Protein AF-A0A9K3KD15-F1 (afdb_monomer_lite)

Secondary structure (DSSP, 8-state):
--------------------HHHHHHHHHHHHHHHHHHHHTS-HHHHHHHHHHHHHHHHHHHHH-TT-TTTTS--HHHHHHHHHHHHHSPPPPTT--HHHHHTT----HHHHHHHHGGGTTS-HHHHHHS---------

Sequence (139 aa):
MDGVEKNDIVCSNNVPQIQNPAALNLETALQQFVIDLREDGEPENTKKAYLPKLKEWFQYCDHVYPTDPYKYNMNFDKIYLFMFFQTFRQQKKRGGNRQLQQQDIYFDAEAYDNLMRPFAGLSLGQRLLENAPHVEANL

Structure (mmCIF, N/CA/C/O backbone):
data_AF-A0A9K3KD15-F1
#
_entry.id   AF-A0A9K3KD15-F1
#
loop_
_atom_site.group_PDB
_atom_site.id
_atom_site.type_symbol
_atom_site.label_atom_id
_atom_site.label_alt_id
_atom_site.label_comp_id
_atom_site.label_asym_id
_atom_site.label_entity_id
_atom_site.label_seq_id
_atom_site.pdbx_PDB_ins_code
_atom_site.Cartn_x
_atom_site.Cartn_y
_atom_site.Cartn_z
_atom_site.occupancy
_atom_site.B_iso_or_equiv
_atom_site.auth_seq_id
_atom_site.auth_comp_id
_atom_site.auth_asym_id
_atom_site.auth_atom_id
_atom_site.pdbx_PDB_model_num
ATOM 1 N N . MET A 1 1 ? 7.144 -54.283 42.899 1.00 43.78 1 MET A N 1
ATOM 2 C CA . MET A 1 1 ? 6.868 -54.288 41.443 1.00 43.78 1 MET A CA 1
ATOM 3 C C . MET A 1 1 ? 5.461 -53.746 41.324 1.00 43.78 1 MET A C 1
ATOM 5 O O . MET A 1 1 ? 4.526 -54.512 41.160 1.00 43.78 1 MET A O 1
ATOM 9 N N . ASP A 1 2 ? 5.315 -52.442 41.537 1.00 37.22 2 ASP A N 1
ATOM 10 C CA . ASP A 1 2 ? 4.005 -51.806 41.656 1.00 37.22 2 ASP A CA 1
ATOM 11 C C . ASP A 1 2 ? 3.783 -50.978 40.394 1.00 37.22 2 ASP A C 1
ATOM 13 O O . ASP A 1 2 ? 4.393 -49.927 40.194 1.00 37.22 2 ASP A O 1
ATOM 17 N N . GLY A 1 3 ? 2.992 -51.543 39.483 1.00 43.75 3 GLY A N 1
ATOM 18 C CA . GLY A 1 3 ? 2.574 -50.894 38.250 1.00 43.75 3 GLY A CA 1
ATOM 19 C C . GLY A 1 3 ? 1.522 -49.840 38.562 1.00 43.75 3 GLY A C 1
ATOM 20 O O . GLY A 1 3 ? 0.371 -50.172 38.821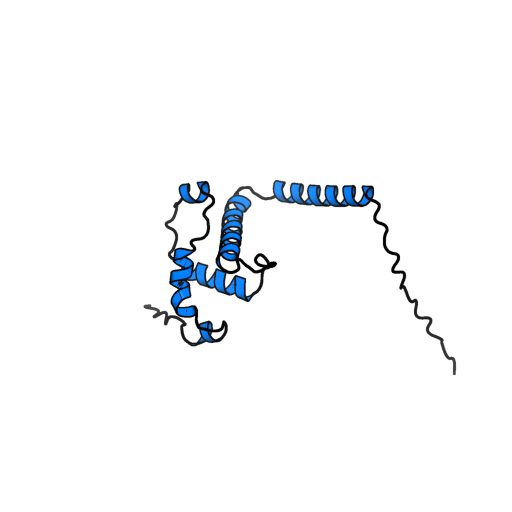 1.00 43.75 3 GLY A O 1
ATOM 21 N N . VAL A 1 4 ? 1.924 -48.571 38.548 1.00 49.31 4 VAL A N 1
ATOM 22 C CA . VAL A 1 4 ? 0.999 -47.437 38.593 1.00 49.31 4 VAL A CA 1
ATOM 23 C C . VAL A 1 4 ? 0.516 -47.178 37.169 1.00 49.31 4 VAL A C 1
ATOM 25 O O . VAL A 1 4 ? 1.244 -46.642 36.333 1.00 49.31 4 VAL A O 1
ATOM 28 N N . GLU A 1 5 ? -0.709 -47.613 36.899 1.00 48.31 5 GLU A N 1
ATOM 29 C CA . GLU A 1 5 ? -1.464 -47.332 35.683 1.00 48.31 5 GLU A CA 1
ATOM 30 C C . GLU A 1 5 ? -1.697 -45.814 35.578 1.00 48.31 5 GLU A C 1
ATOM 32 O O . GLU A 1 5 ? -2.353 -45.197 36.420 1.00 48.31 5 GLU A O 1
ATOM 37 N N . LYS A 1 6 ? -1.076 -45.182 34.577 1.00 50.78 6 LYS A N 1
ATOM 38 C CA . LYS A 1 6 ? -1.274 -43.764 34.268 1.00 50.78 6 LYS A CA 1
ATOM 39 C C . LYS A 1 6 ? -2.602 -43.627 33.533 1.00 50.78 6 LYS A C 1
ATOM 41 O O . LYS A 1 6 ? -2.692 -43.956 32.357 1.00 50.78 6 LYS A O 1
ATOM 46 N N . ASN A 1 7 ? -3.618 -43.136 34.231 1.00 48.62 7 ASN A N 1
ATOM 47 C CA . ASN A 1 7 ? -4.854 -42.696 33.600 1.00 48.62 7 ASN A CA 1
ATOM 48 C C . ASN A 1 7 ? -4.610 -41.335 32.940 1.00 48.62 7 ASN A C 1
ATOM 50 O O . ASN A 1 7 ? -4.634 -40.298 33.606 1.00 48.62 7 ASN A O 1
ATOM 54 N N . ASP A 1 8 ? -4.351 -41.352 31.635 1.00 43.34 8 ASP A N 1
ATOM 55 C CA . ASP A 1 8 ? -4.353 -40.155 30.803 1.00 43.34 8 ASP A CA 1
ATOM 56 C C . ASP A 1 8 ? -5.773 -39.575 30.775 1.00 43.34 8 ASP A C 1
ATOM 58 O O . ASP A 1 8 ? -6.717 -40.190 30.274 1.00 43.34 8 ASP A O 1
ATOM 62 N N . ILE A 1 9 ? -5.942 -38.372 31.325 1.00 48.44 9 ILE A N 1
ATOM 63 C CA . ILE A 1 9 ? -7.180 -37.609 31.171 1.00 48.44 9 ILE A CA 1
ATOM 64 C C . ILE A 1 9 ? -7.212 -37.101 29.727 1.00 48.44 9 ILE A C 1
ATOM 66 O O . ILE A 1 9 ? -6.658 -36.052 29.394 1.00 48.44 9 ILE A O 1
ATOM 70 N N . VAL A 1 10 ? -7.864 -37.863 28.854 1.00 50.97 10 VAL A N 1
ATOM 71 C CA . VAL A 1 10 ? -8.242 -37.415 27.514 1.00 50.97 10 VAL A CA 1
ATOM 72 C C . VAL A 1 10 ? -9.344 -36.366 27.664 1.00 50.97 10 VAL A C 1
ATOM 74 O O . VAL A 1 10 ? -10.530 -36.683 27.702 1.00 50.97 10 VAL A O 1
ATOM 77 N N . CYS A 1 11 ? -8.972 -35.090 27.726 1.00 40.91 11 CYS A N 1
ATOM 78 C CA . CYS A 1 11 ? -9.918 -33.996 27.504 1.00 40.91 11 CYS A CA 1
ATOM 79 C C . CYS A 1 11 ? -10.106 -33.789 25.995 1.00 40.91 11 CYS A C 1
ATOM 81 O O . CYS A 1 11 ? -9.648 -32.799 25.430 1.00 40.91 11 CYS A O 1
ATOM 83 N N . SER A 1 12 ? -10.777 -34.733 25.333 1.00 50.75 12 SER A N 1
ATOM 84 C CA . SER A 1 12 ? -11.310 -34.523 23.985 1.00 50.75 12 SER A CA 1
ATOM 85 C C . SER A 1 12 ? -12.829 -34.501 24.056 1.00 50.75 12 SER A C 1
ATOM 87 O O . SER A 1 12 ? -13.498 -35.501 23.831 1.00 50.75 12 SER A O 1
ATOM 89 N N . ASN A 1 13 ? -13.366 -33.330 24.393 1.00 53.31 13 ASN A N 1
ATOM 90 C CA . ASN A 1 13 ? -14.773 -33.013 24.190 1.00 53.31 13 ASN A CA 1
ATOM 91 C C . ASN A 1 13 ? -14.844 -31.880 23.166 1.00 53.31 13 ASN A C 1
ATOM 93 O O . ASN A 1 13 ? -15.056 -30.721 23.515 1.00 53.31 13 ASN A O 1
ATOM 97 N N . ASN A 1 14 ? -14.649 -32.220 21.889 1.00 60.34 14 ASN A N 1
ATOM 98 C CA . ASN A 1 14 ? -15.060 -31.364 20.777 1.00 60.34 14 ASN A CA 1
ATOM 99 C C . ASN A 1 14 ? -16.592 -31.419 20.685 1.00 60.34 14 ASN A C 1
ATOM 101 O O . ASN A 1 14 ? -17.170 -32.092 19.833 1.00 60.34 14 ASN A O 1
ATOM 105 N N . VAL A 1 15 ? -17.261 -30.743 21.618 1.00 54.53 15 VAL A N 1
ATOM 106 C CA . VAL A 1 15 ? -18.663 -30.376 21.438 1.00 54.53 15 VAL A CA 1
ATOM 107 C C . VAL A 1 15 ? -18.652 -29.211 20.450 1.00 54.53 15 VAL A C 1
ATOM 109 O O . VAL A 1 15 ? -18.001 -28.206 20.748 1.00 54.53 15 VAL A O 1
ATOM 112 N N . PRO A 1 16 ? -19.324 -29.292 19.287 1.00 50.75 16 PRO A N 1
ATOM 113 C CA . PRO A 1 16 ? -19.552 -28.099 18.492 1.00 50.75 16 PRO A CA 1
ATOM 114 C C . PRO A 1 16 ? -20.317 -27.119 19.383 1.00 50.75 16 PRO A C 1
ATOM 116 O O . PRO A 1 16 ? -21.460 -27.374 19.758 1.00 50.75 16 PRO A O 1
ATOM 119 N N . GLN A 1 17 ? -19.656 -26.033 19.788 1.00 56.72 17 GLN A N 1
ATOM 120 C CA . GLN A 1 17 ? -20.314 -24.903 20.427 1.00 56.72 17 GLN A CA 1
ATOM 121 C C . GLN A 1 17 ? -21.387 -24.429 19.448 1.00 56.72 17 GLN A C 1
ATOM 123 O O . GLN A 1 17 ? -21.083 -23.782 18.448 1.00 56.72 17 GLN A O 1
ATOM 128 N N . ILE A 1 18 ? -22.642 -24.801 19.703 1.00 58.53 18 ILE A N 1
ATOM 129 C CA . ILE A 1 18 ? -23.795 -24.185 19.056 1.00 58.53 18 ILE A CA 1
ATOM 130 C C . ILE A 1 18 ? -23.806 -22.758 19.598 1.00 58.53 18 ILE A C 1
ATOM 132 O O . ILE A 1 18 ? -24.356 -22.488 20.665 1.00 58.53 18 ILE A O 1
ATOM 136 N N . GLN A 1 19 ? -23.083 -21.866 18.922 1.00 57.31 19 GLN A N 1
ATOM 137 C CA . GLN A 1 19 ? -22.989 -20.468 19.306 1.00 57.31 19 GLN A CA 1
ATOM 138 C C . GLN A 1 19 ? -24.398 -19.883 19.245 1.00 57.31 19 GLN A C 1
ATOM 140 O O . GLN A 1 19 ? -25.019 -19.805 18.186 1.00 57.31 19 GLN A O 1
ATOM 145 N N . ASN A 1 20 ? -24.927 -19.510 20.409 1.00 63.03 20 ASN A N 1
ATOM 146 C CA . ASN A 1 20 ? -26.173 -18.770 20.491 1.00 63.03 20 ASN A CA 1
ATOM 147 C C . ASN A 1 20 ? -26.002 -17.474 19.671 1.00 63.03 20 ASN A C 1
ATOM 149 O O . ASN A 1 20 ? -25.067 -16.721 19.954 1.00 63.03 20 ASN A O 1
ATOM 153 N N . PRO A 1 21 ? -26.875 -17.170 18.692 1.00 60.09 21 PRO A N 1
ATOM 154 C CA . PRO A 1 21 ? -26.754 -15.954 17.886 1.00 60.09 21 PRO A CA 1
ATOM 155 C C . PRO A 1 21 ? -26.745 -14.675 18.741 1.00 60.09 21 PRO A C 1
ATOM 157 O O . PRO A 1 21 ? -26.107 -13.692 18.377 1.00 60.09 21 PRO A O 1
ATOM 160 N N . ALA A 1 22 ? -27.377 -14.690 19.920 1.00 63.22 22 ALA A N 1
ATOM 161 C C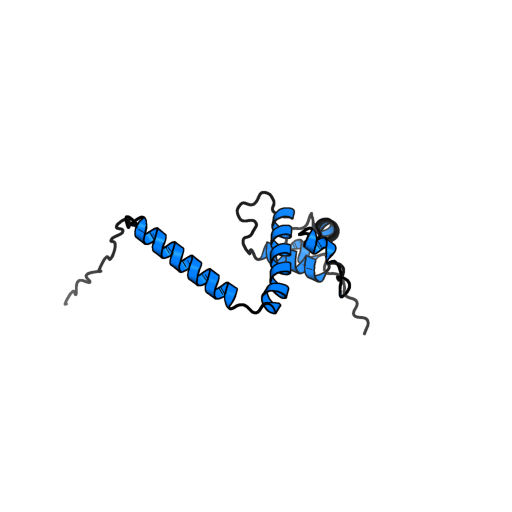A . ALA A 1 22 ? -27.322 -13.573 20.862 1.00 63.22 22 ALA A CA 1
ATOM 162 C C . ALA A 1 22 ? -25.939 -13.399 21.526 1.00 63.22 22 ALA A C 1
ATOM 164 O O . ALA A 1 22 ? -25.541 -12.274 21.815 1.00 63.22 22 ALA A O 1
ATOM 165 N N . ALA A 1 23 ? -25.199 -14.492 21.747 1.00 61.62 23 ALA A N 1
ATOM 166 C CA . ALA A 1 23 ? -23.841 -14.451 22.294 1.00 61.62 23 ALA A CA 1
ATOM 167 C C . ALA A 1 23 ? -22.826 -13.961 21.248 1.00 61.62 23 ALA A C 1
ATOM 169 O O . ALA A 1 23 ? -21.967 -13.152 21.583 1.00 61.62 23 ALA A O 1
ATOM 170 N N . LEU A 1 24 ? -22.996 -14.363 19.980 1.00 62.81 24 LEU A N 1
ATOM 171 C CA . LEU A 1 24 ? -22.261 -13.811 18.832 1.00 62.81 24 LEU A CA 1
ATOM 172 C C . LEU A 1 24 ? -22.461 -12.294 18.717 1.00 62.81 24 LEU A C 1
ATOM 174 O O . LEU A 1 24 ? -21.491 -11.552 18.611 1.00 62.81 24 LEU A O 1
ATOM 178 N N . ASN A 1 25 ? -23.707 -11.821 18.821 1.00 75.38 25 ASN A N 1
ATOM 179 C CA . ASN A 1 25 ? -24.010 -10.389 18.757 1.00 75.38 25 ASN A CA 1
ATOM 180 C C . ASN A 1 25 ? -23.370 -9.590 19.904 1.00 75.38 25 ASN A C 1
ATOM 182 O O . ASN A 1 25 ? -22.916 -8.469 19.685 1.00 75.38 25 ASN A O 1
ATOM 186 N N . LEU A 1 26 ? -23.313 -10.154 21.116 1.00 84.88 26 LEU A N 1
ATOM 187 C CA . LEU A 1 26 ? -22.637 -9.520 22.249 1.00 84.88 26 LEU A CA 1
ATOM 188 C C . LEU A 1 26 ? -21.116 -9.490 22.055 1.00 84.88 26 LEU A C 1
ATOM 190 O O . LEU A 1 26 ? -20.490 -8.465 22.313 1.00 84.88 26 LEU A O 1
ATOM 194 N N . GLU A 1 27 ? -20.524 -10.590 21.594 1.00 81.56 27 GLU A N 1
ATOM 195 C CA . GLU A 1 27 ? -19.087 -10.669 21.337 1.00 81.56 27 GLU A CA 1
ATOM 196 C C . GLU A 1 27 ? -18.664 -9.674 20.252 1.00 81.56 27 GLU A C 1
ATOM 198 O O . GLU A 1 27 ? -17.725 -8.906 20.458 1.00 81.56 27 GLU A O 1
ATOM 203 N N . THR A 1 28 ? -19.405 -9.605 19.143 1.00 84.50 28 THR A N 1
ATOM 204 C CA . THR A 1 28 ? -19.172 -8.609 18.089 1.00 84.50 28 THR A CA 1
ATOM 205 C C . THR A 1 28 ? -19.333 -7.182 18.616 1.00 84.50 28 THR A C 1
ATOM 207 O O . THR A 1 28 ? -18.499 -6.330 18.319 1.00 84.50 28 THR A O 1
ATOM 210 N N . ALA A 1 29 ? -20.351 -6.909 19.438 1.00 85.38 29 ALA A N 1
ATOM 211 C CA . ALA A 1 29 ? -20.552 -5.582 20.023 1.00 85.38 29 ALA A CA 1
ATOM 212 C C . ALA A 1 29 ? -19.409 -5.174 20.967 1.00 85.38 29 ALA A C 1
ATOM 214 O O . ALA A 1 29 ? -18.973 -4.025 20.948 1.00 85.38 29 ALA A O 1
ATOM 215 N N . LEU A 1 30 ? -18.890 -6.107 21.769 1.00 88.19 30 LEU A N 1
ATOM 216 C CA . LEU A 1 30 ? -17.746 -5.857 22.646 1.00 88.19 30 LEU A CA 1
ATOM 217 C C . LEU A 1 30 ? -16.455 -5.650 21.852 1.00 88.19 30 LEU A C 1
ATOM 219 O O . LEU A 1 30 ? -15.687 -4.746 22.173 1.00 88.19 30 LEU A O 1
ATOM 223 N N . GLN A 1 31 ? -16.226 -6.448 20.805 1.00 86.81 31 GLN A N 1
ATOM 224 C CA . GLN A 1 31 ? -15.094 -6.254 19.896 1.00 86.81 31 GLN A CA 1
ATOM 225 C C . GLN A 1 31 ? -15.153 -4.870 19.245 1.00 86.81 31 GLN A C 1
ATOM 227 O O . GLN A 1 31 ? -14.152 -4.156 19.255 1.00 86.81 31 GLN A O 1
ATOM 232 N N . GLN A 1 32 ? -16.330 -4.463 18.760 1.00 84.81 32 GLN A N 1
ATOM 233 C CA . GLN A 1 32 ? -16.530 -3.140 18.176 1.00 84.81 32 GLN A CA 1
ATOM 234 C C . GLN A 1 32 ? -16.282 -2.026 19.200 1.00 84.81 32 GLN A C 1
ATOM 236 O O . GLN A 1 32 ? -15.518 -1.113 18.923 1.00 84.81 32 GLN A O 1
ATOM 241 N N . PHE A 1 33 ? -16.818 -2.144 20.417 1.00 87.81 33 PHE A N 1
ATOM 242 C CA . PHE A 1 33 ? -16.588 -1.160 21.478 1.00 87.81 33 PHE A CA 1
ATOM 243 C C . PHE A 1 33 ? -15.102 -1.007 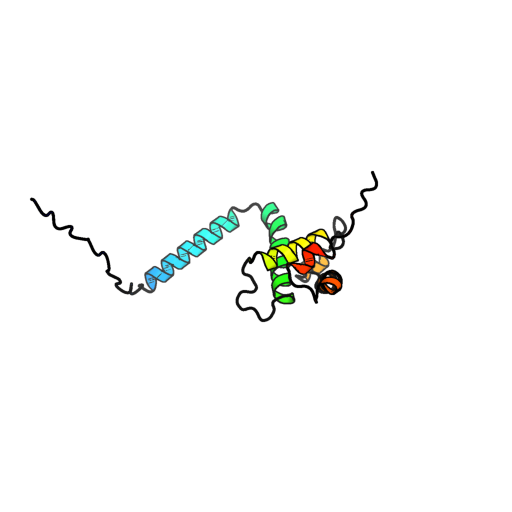21.841 1.00 87.81 33 PHE A C 1
ATOM 245 O O . PHE A 1 33 ? -14.623 0.102 22.074 1.00 87.81 33 PHE A O 1
ATOM 252 N N . VAL A 1 34 ? -14.349 -2.111 21.885 1.00 85.50 34 VAL A N 1
ATOM 253 C CA . VAL A 1 34 ? -12.899 -2.077 22.134 1.00 85.50 34 VAL A CA 1
ATOM 254 C C . VAL A 1 34 ? -12.148 -1.405 20.981 1.00 85.50 34 VAL A C 1
ATOM 256 O O . VAL A 1 34 ? -11.188 -0.674 21.235 1.00 85.50 34 VAL A O 1
ATOM 259 N N . ILE A 1 35 ? -12.572 -1.633 19.734 1.00 84.88 35 ILE A N 1
ATOM 260 C CA . ILE A 1 35 ? -12.025 -0.943 18.558 1.00 84.88 35 ILE A CA 1
ATOM 261 C C . ILE A 1 35 ? -12.287 0.560 18.675 1.00 84.88 35 ILE A C 1
ATOM 263 O O . ILE A 1 35 ? -11.334 1.335 18.621 1.00 84.88 35 ILE A O 1
ATOM 267 N N . ASP A 1 36 ? -13.532 0.953 18.938 1.00 83.00 36 ASP A N 1
ATOM 268 C CA . ASP A 1 36 ? -13.944 2.355 19.047 1.00 83.00 36 ASP A CA 1
ATOM 269 C C . ASP A 1 36 ? -13.168 3.072 20.168 1.00 83.00 36 ASP A C 1
ATOM 271 O O . ASP A 1 36 ? -12.579 4.128 19.949 1.00 83.00 36 ASP A O 1
ATOM 275 N N . LEU A 1 37 ? -13.045 2.450 21.349 1.00 84.88 37 LEU A N 1
ATOM 276 C CA . LEU A 1 37 ? -12.273 2.993 22.473 1.00 84.88 37 LEU A CA 1
ATOM 277 C C . LEU A 1 37 ? -10.789 3.193 22.122 1.00 84.88 37 LEU A C 1
ATOM 279 O O . LEU A 1 37 ? -10.156 4.159 22.560 1.00 84.88 37 LEU A O 1
ATOM 283 N N . ARG A 1 38 ? -10.211 2.268 21.347 1.00 79.94 38 ARG A N 1
ATOM 284 C CA . ARG A 1 38 ? -8.819 2.356 20.893 1.00 79.94 38 ARG A CA 1
ATOM 285 C C . ARG A 1 38 ? -8.639 3.471 19.871 1.00 79.94 38 ARG A C 1
ATOM 287 O O . ARG A 1 38 ? -7.629 4.171 19.928 1.00 79.94 38 ARG A O 1
ATOM 294 N N . GLU A 1 39 ? -9.589 3.631 18.957 1.00 76.50 39 GLU A N 1
ATOM 295 C CA . GLU A 1 39 ? -9.575 4.716 17.982 1.00 76.50 39 GLU A CA 1
ATOM 296 C C . GLU A 1 39 ? -9.753 6.074 18.670 1.00 76.50 39 GLU A C 1
ATOM 298 O O . GLU A 1 39 ? -8.993 6.997 18.379 1.00 76.50 39 GLU A O 1
ATOM 303 N N . ASP A 1 40 ? -10.672 6.209 19.622 1.00 75.94 40 ASP A N 1
ATOM 304 C CA . ASP A 1 40 ? -10.910 7.457 20.361 1.00 75.94 40 ASP A CA 1
ATOM 305 C C . ASP A 1 40 ? -9.726 7.860 21.253 1.00 75.94 40 ASP A C 1
ATOM 307 O O . ASP A 1 40 ? -9.460 9.048 21.452 1.00 75.94 40 ASP A O 1
ATOM 311 N N . GLY A 1 41 ? -8.979 6.877 21.760 1.00 74.44 41 GLY A N 1
ATOM 312 C CA . GLY A 1 41 ? -7.778 7.102 22.562 1.00 74.44 41 GLY A CA 1
ATOM 313 C C . GLY A 1 41 ? -6.525 7.467 21.757 1.00 74.44 41 GLY A C 1
ATOM 314 O O . GLY A 1 41 ? -5.525 7.887 22.348 1.00 74.44 41 GLY A O 1
ATOM 315 N N . GLU A 1 42 ? -6.528 7.306 20.430 1.00 77.62 42 GLU A N 1
ATOM 316 C CA . GLU A 1 42 ? -5.342 7.562 19.617 1.00 77.62 42 GLU A CA 1
ATOM 317 C C . GLU A 1 42 ? -5.172 9.071 19.349 1.00 77.62 42 GLU A C 1
ATOM 319 O O . GLU A 1 42 ? -6.077 9.709 18.802 1.00 77.62 42 GLU A O 1
ATOM 324 N N . PRO A 1 43 ? -4.009 9.672 19.680 1.00 84.25 43 PRO A N 1
ATOM 325 C CA . PRO A 1 43 ? -3.793 11.095 19.460 1.00 84.25 43 PRO A CA 1
ATOM 326 C C . PRO A 1 43 ? -4.011 11.473 17.993 1.00 84.25 43 PRO A C 1
ATOM 328 O O . PRO A 1 43 ? -3.458 10.852 17.087 1.00 84.25 43 PRO A O 1
ATOM 331 N N . GLU A 1 44 ? -4.743 12.556 17.747 1.00 81.88 44 GLU A N 1
ATOM 332 C CA . GLU A 1 44 ? -5.078 13.034 16.397 1.00 81.88 44 GLU A CA 1
ATOM 333 C C . GLU A 1 44 ? -3.838 13.219 15.494 1.00 81.88 44 GLU A C 1
ATOM 335 O O . GLU A 1 44 ? -3.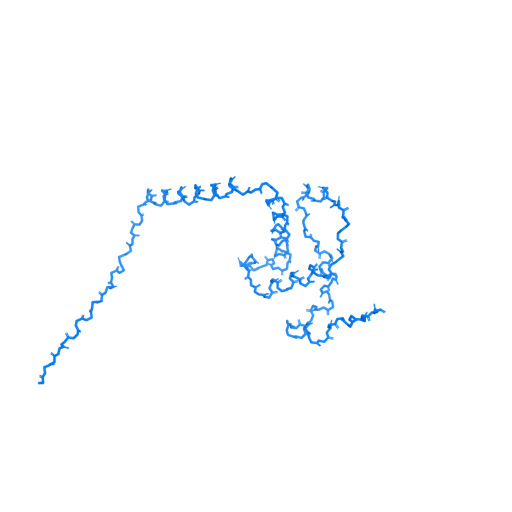863 12.963 14.289 1.00 81.88 44 GLU A O 1
ATOM 340 N N . ASN A 1 45 ? -2.707 13.620 16.082 1.00 81.50 45 ASN A N 1
ATOM 341 C CA . ASN A 1 45 ? -1.433 13.753 15.371 1.00 81.50 45 ASN A CA 1
ATOM 342 C C . ASN A 1 45 ? -0.859 12.397 14.928 1.00 81.50 45 ASN A C 1
ATOM 344 O O . ASN A 1 45 ? -0.258 12.309 13.857 1.00 81.50 45 ASN A O 1
ATOM 348 N N . THR A 1 46 ? -1.061 11.351 15.730 1.00 82.44 46 THR A N 1
ATOM 349 C CA . THR A 1 46 ? -0.683 9.968 15.421 1.00 82.44 46 THR A CA 1
ATOM 350 C C . THR A 1 46 ? -1.508 9.482 14.233 1.00 82.44 46 THR A C 1
ATOM 352 O O . THR A 1 46 ? -0.929 9.128 13.204 1.00 82.44 46 THR A O 1
ATOM 355 N N . LYS A 1 47 ? -2.840 9.618 14.284 1.00 83.00 47 LYS A N 1
ATOM 356 C CA . LYS A 1 47 ? -3.725 9.281 13.154 1.00 83.00 47 LYS A CA 1
ATOM 357 C C . LYS A 1 47 ? -3.294 9.985 11.866 1.00 83.00 47 LYS A C 1
ATOM 359 O O . LYS A 1 47 ? -3.077 9.339 10.842 1.00 83.00 47 LYS A O 1
ATOM 364 N N . LYS A 1 48 ? -3.061 11.300 11.924 1.00 82.94 48 LYS A N 1
ATOM 365 C CA . LYS A 1 48 ? -2.588 12.095 10.774 1.00 82.94 48 LYS A CA 1
ATOM 366 C C . LYS A 1 48 ? -1.240 11.639 10.215 1.00 82.94 48 LYS A C 1
ATOM 368 O O . LYS A 1 48 ? -1.007 11.793 9.019 1.00 82.94 48 LYS A O 1
ATOM 373 N N . ALA A 1 49 ? -0.355 11.093 11.046 1.00 82.31 49 ALA A N 1
ATOM 374 C CA . ALA A 1 49 ? 0.955 10.614 10.618 1.00 82.31 49 ALA A CA 1
ATOM 375 C C . ALA A 1 49 ? 0.923 9.189 10.036 1.00 82.31 49 ALA A C 1
ATOM 377 O O . ALA A 1 49 ? 1.665 8.907 9.089 1.00 82.31 49 ALA A O 1
ATOM 378 N N . TYR A 1 50 ? 0.096 8.295 10.590 1.00 86.44 50 TYR A N 1
ATOM 379 C CA . TYR A 1 50 ? 0.069 6.877 10.213 1.00 86.44 50 TYR A CA 1
ATOM 380 C C . TYR A 1 50 ? -0.972 6.544 9.141 1.00 86.44 50 TYR A C 1
ATOM 382 O O . TYR A 1 50 ? -0.652 5.776 8.233 1.00 86.44 50 TYR A O 1
ATOM 390 N N . LEU A 1 51 ? -2.165 7.153 9.167 1.00 87.19 51 LEU A N 1
ATOM 391 C CA . LEU A 1 51 ? -3.226 6.861 8.191 1.00 87.19 51 LEU A CA 1
ATOM 392 C C . LEU A 1 51 ? -2.774 7.047 6.731 1.00 87.19 51 LEU A C 1
ATOM 394 O O . LEU A 1 51 ? -3.023 6.149 5.927 1.00 87.19 51 LEU A O 1
ATOM 398 N N . PRO A 1 52 ? -2.055 8.126 6.354 1.00 88.56 52 PRO A N 1
ATOM 399 C CA . PRO A 1 52 ? -1.554 8.272 4.988 1.00 88.56 52 PRO A CA 1
ATOM 400 C C . PRO A 1 52 ? -0.611 7.146 4.563 1.00 88.56 52 PRO A C 1
ATOM 402 O O . PRO A 1 52 ? -0.650 6.716 3.415 1.00 88.56 52 PRO A O 1
ATOM 405 N N . LYS A 1 53 ? 0.225 6.653 5.486 1.00 88.62 53 LYS A N 1
ATOM 406 C CA . LYS A 1 53 ? 1.174 5.564 5.212 1.00 88.62 53 LYS A CA 1
ATOM 407 C C . LYS A 1 53 ? 0.449 4.237 5.014 1.00 88.62 53 LYS A C 1
ATOM 409 O O . LYS A 1 53 ? 0.833 3.458 4.149 1.00 88.62 53 LYS A O 1
ATOM 414 N N . LEU A 1 54 ? -0.600 3.998 5.801 1.00 91.88 54 LEU A N 1
ATOM 415 C CA . LEU A 1 54 ? -1.439 2.810 5.678 1.00 91.88 54 LEU A CA 1
ATOM 416 C C . LEU A 1 54 ? -2.189 2.799 4.338 1.00 91.88 54 LEU A C 1
ATOM 418 O O . LEU A 1 54 ? -2.165 1.798 3.629 1.00 91.88 54 LEU A O 1
ATOM 422 N N . LYS A 1 55 ? -2.791 3.931 3.955 1.00 93.31 55 LYS A N 1
ATOM 423 C CA . LYS A 1 55 ? -3.452 4.080 2.650 1.00 93.31 55 LYS A CA 1
ATOM 424 C C . LYS A 1 55 ? -2.483 3.880 1.488 1.00 93.31 55 LYS A C 1
ATOM 426 O O . LYS A 1 55 ? -2.810 3.193 0.527 1.00 93.31 55 LYS A O 1
ATOM 431 N N . GLU A 1 56 ? -1.279 4.437 1.599 1.00 93.69 56 GLU A N 1
ATOM 432 C CA . GLU A 1 56 ? -0.225 4.239 0.606 1.00 93.69 56 GLU A CA 1
ATOM 433 C C . GLU A 1 56 ? 0.151 2.757 0.451 1.00 93.69 56 GLU A C 1
ATOM 435 O O . GLU A 1 56 ? 0.289 2.276 -0.671 1.00 93.69 56 GLU A O 1
ATOM 440 N N . TRP A 1 57 ? 0.262 2.020 1.560 1.00 94.75 57 TRP A N 1
ATOM 441 C CA . TRP A 1 57 ? 0.497 0.574 1.538 1.00 94.75 57 TRP A CA 1
ATOM 442 C C . TRP A 1 57 ? -0.637 -0.196 0.852 1.00 94.75 57 TRP A C 1
ATOM 444 O O . TRP A 1 57 ? -0.369 -1.064 0.025 1.00 94.75 57 TRP A O 1
ATOM 454 N N . PHE A 1 58 ? -1.900 0.122 1.146 1.00 94.81 58 PHE A N 1
ATOM 455 C CA . PHE A 1 58 ? -3.024 -0.560 0.500 1.00 94.81 58 PHE A CA 1
ATOM 456 C C . PHE A 1 58 ? -3.063 -0.314 -1.009 1.00 94.81 58 PHE A C 1
ATOM 458 O O . PHE A 1 58 ? -3.202 -1.272 -1.766 1.00 94.81 58 PHE A O 1
ATOM 465 N N . GLN A 1 59 ? -2.832 0.923 -1.451 1.00 95.19 59 GLN A N 1
ATOM 466 C CA . GLN A 1 59 ? -2.760 1.239 -2.881 1.00 95.19 59 GLN A CA 1
ATOM 467 C C . GLN A 1 59 ? -1.562 0.573 -3.569 1.00 95.19 59 GLN A C 1
ATOM 469 O O . GLN A 1 59 ? -1.683 0.115 -4.703 1.00 95.19 59 GLN A O 1
ATOM 474 N N . TYR A 1 60 ? -0.426 0.452 -2.877 1.00 94.44 60 TYR A N 1
ATOM 475 C CA . TYR A 1 60 ? 0.699 -0.361 -3.341 1.00 94.44 60 TYR A CA 1
ATOM 476 C C . TYR A 1 60 ? 0.292 -1.831 -3.534 1.00 94.44 60 TYR A C 1
ATOM 478 O O . TYR A 1 60 ? 0.564 -2.414 -4.583 1.00 94.44 60 TYR A O 1
ATOM 486 N N . CYS A 1 61 ? -0.388 -2.431 -2.553 1.00 93.94 61 CYS A N 1
ATOM 487 C CA . CYS A 1 61 ? -0.868 -3.809 -2.646 1.00 93.94 61 CYS A CA 1
ATOM 488 C C . CYS A 1 61 ? -1.863 -4.001 -3.797 1.00 93.94 61 CYS A C 1
ATOM 490 O O . CYS A 1 61 ? -1.793 -5.017 -4.486 1.00 93.94 61 CYS A O 1
ATOM 492 N N . ASP A 1 62 ? -2.758 -3.036 -4.010 1.00 93.75 62 ASP A N 1
ATOM 493 C CA . ASP A 1 62 ? -3.730 -3.057 -5.104 1.00 93.75 62 ASP A CA 1
ATOM 494 C C . ASP A 1 62 ? -3.057 -2.988 -6.478 1.00 93.75 62 ASP A C 1
ATOM 496 O O . ASP A 1 62 ? -3.495 -3.671 -7.403 1.00 93.75 62 ASP A O 1
ATOM 500 N N . HIS A 1 63 ? -1.976 -2.213 -6.596 1.00 92.56 63 HIS A N 1
ATOM 501 C CA . HIS A 1 63 ? -1.200 -2.083 -7.830 1.00 92.56 63 HIS A CA 1
ATOM 502 C C . HIS A 1 63 ? -0.347 -3.321 -8.125 1.00 92.56 63 HIS A C 1
ATOM 504 O O . HIS A 1 63 ? -0.373 -3.852 -9.232 1.00 92.56 63 HIS A O 1
ATOM 510 N N . VAL A 1 64 ? 0.415 -3.800 -7.137 1.00 90.44 64 VAL A N 1
ATOM 511 C CA . VAL A 1 64 ? 1.429 -4.851 -7.348 1.00 90.44 64 VAL A CA 1
ATOM 512 C C . VAL A 1 64 ? 0.846 -6.261 -7.264 1.00 90.44 64 VAL A C 1
ATOM 514 O O . VAL A 1 64 ? 1.340 -7.170 -7.930 1.00 90.44 64 VAL A O 1
ATOM 517 N N . TYR A 1 65 ? -0.210 -6.457 -6.471 1.00 89.94 65 TYR A N 1
ATOM 518 C CA . TYR A 1 65 ? -0.822 -7.766 -6.230 1.00 89.94 65 TYR A CA 1
ATOM 519 C C . TYR A 1 65 ? -2.343 -7.750 -6.487 1.00 89.94 65 TYR A C 1
ATOM 521 O O . TYR A 1 65 ? -3.115 -8.144 -5.610 1.00 89.94 65 TYR A O 1
ATOM 529 N N . PRO A 1 66 ? -2.816 -7.338 -7.681 1.00 88.88 66 PRO A N 1
ATOM 530 C CA . PRO A 1 66 ? -4.246 -7.143 -7.947 1.00 88.88 66 PRO A CA 1
ATOM 531 C C . PRO A 1 66 ? -5.070 -8.436 -7.853 1.00 88.88 66 PRO A C 1
ATOM 533 O O . PRO A 1 66 ? -6.250 -8.395 -7.510 1.00 88.88 66 PRO A O 1
ATOM 536 N N . THR A 1 67 ? -4.455 -9.584 -8.146 1.00 88.38 67 THR A N 1
ATOM 537 C CA . THR A 1 67 ? -5.109 -10.900 -8.174 1.00 88.38 67 THR A CA 1
ATOM 538 C C . THR A 1 67 ? -4.906 -11.720 -6.899 1.00 88.38 67 THR A C 1
ATOM 540 O O . THR A 1 67 ? -5.459 -12.811 -6.794 1.00 88.38 67 THR A O 1
ATOM 543 N N . ASP A 1 68 ? -4.093 -11.249 -5.948 1.00 86.38 68 ASP A N 1
ATOM 544 C CA . ASP A 1 68 ? -3.800 -11.984 -4.713 1.00 86.38 68 ASP A CA 1
ATOM 545 C C . ASP A 1 68 ? -4.942 -11.791 -3.693 1.00 86.38 68 ASP A C 1
ATOM 547 O O . ASP A 1 68 ? -5.172 -10.663 -3.243 1.00 86.38 68 ASP A O 1
ATOM 551 N N . PRO A 1 69 ? -5.647 -12.861 -3.270 1.00 88.31 69 PRO A N 1
ATOM 552 C CA . PRO A 1 69 ? -6.700 -12.761 -2.255 1.00 88.31 69 PRO A CA 1
ATOM 553 C C . PRO A 1 69 ? -6.165 -12.304 -0.890 1.00 88.31 69 PRO A C 1
ATOM 555 O O . PRO A 1 69 ? -6.916 -11.770 -0.076 1.00 88.31 69 PRO A O 1
ATOM 558 N N . TYR A 1 70 ? -4.862 -12.460 -0.652 1.00 89.69 70 TYR A N 1
ATOM 559 C CA . TYR A 1 70 ? -4.159 -12.046 0.557 1.00 89.69 70 TYR A CA 1
ATOM 560 C C . TYR A 1 70 ? -3.234 -10.849 0.297 1.00 89.69 70 TYR A C 1
ATOM 562 O O . TYR A 1 70 ? -2.224 -10.671 0.989 1.00 89.69 70 TYR A O 1
ATOM 570 N N . LYS A 1 71 ? -3.560 -9.998 -0.687 1.00 87.12 71 LYS A N 1
ATOM 571 C CA . LYS A 1 71 ? -2.727 -8.850 -1.084 1.00 87.12 71 LYS A CA 1
ATOM 572 C C . LYS A 1 71 ? -2.312 -7.950 0.081 1.00 87.12 71 LYS A C 1
ATOM 574 O O . LYS A 1 71 ? -1.153 -7.544 0.115 1.00 87.12 71 LYS A O 1
ATOM 579 N N . TYR A 1 72 ? -3.195 -7.738 1.059 1.00 91.81 72 TYR A N 1
ATOM 580 C CA . TYR A 1 72 ? -2.951 -6.884 2.228 1.00 91.81 72 TYR A CA 1
ATOM 581 C C . TYR A 1 72 ? -2.183 -7.560 3.371 1.00 91.81 72 TYR A C 1
ATOM 583 O O . TYR A 1 72 ? -1.787 -6.874 4.315 1.00 91.81 72 TYR A O 1
ATOM 591 N N . ASN A 1 73 ? -1.937 -8.874 3.299 1.00 91.62 73 ASN A N 1
ATOM 592 C CA . ASN A 1 73 ? -1.113 -9.548 4.297 1.00 91.62 73 ASN A CA 1
ATOM 593 C C . ASN A 1 73 ? 0.331 -9.047 4.231 1.00 91.62 73 ASN A C 1
ATOM 595 O O . ASN A 1 73 ? 0.947 -8.952 3.166 1.00 91.62 73 ASN A O 1
ATOM 599 N N . MET A 1 74 ? 0.879 -8.777 5.411 1.00 88.50 74 MET A N 1
ATOM 600 C CA . MET A 1 74 ? 2.246 -8.320 5.618 1.00 88.50 74 MET A CA 1
ATOM 601 C C . MET A 1 74 ? 3.233 -9.486 5.460 1.00 88.50 74 MET A C 1
ATOM 603 O O . MET A 1 74 ? 3.661 -10.092 6.436 1.00 88.50 74 MET A O 1
ATOM 607 N N . ASN A 1 75 ? 3.577 -9.817 4.215 1.00 88.62 75 ASN A N 1
ATOM 608 C CA . ASN A 1 75 ? 4.668 -10.744 3.899 1.00 88.62 75 ASN A CA 1
ATOM 609 C C . ASN A 1 75 ? 6.004 -9.978 3.812 1.00 88.62 75 ASN A C 1
ATOM 611 O O . ASN A 1 75 ? 6.038 -8.857 3.298 1.00 88.62 75 ASN A O 1
ATOM 615 N N . PHE A 1 76 ? 7.096 -10.595 4.269 1.00 88.75 76 PHE A N 1
ATOM 616 C CA . PHE A 1 76 ? 8.456 -10.053 4.222 1.00 88.75 76 PHE A CA 1
ATOM 617 C C . PHE A 1 76 ? 8.832 -9.518 2.838 1.00 88.75 76 PHE A C 1
ATOM 619 O O . PHE A 1 76 ? 9.320 -8.395 2.746 1.00 88.75 76 PHE A O 1
ATOM 626 N N . ASP A 1 77 ? 8.525 -10.252 1.767 1.00 85.88 77 ASP A N 1
ATOM 627 C CA . ASP A 1 77 ? 8.862 -9.836 0.398 1.00 85.88 77 ASP A CA 1
ATOM 628 C C . ASP A 1 77 ? 8.141 -8.544 -0.004 1.00 85.88 77 ASP A C 1
ATOM 630 O O . ASP A 1 77 ? 8.742 -7.622 -0.560 1.00 85.88 77 ASP A O 1
ATOM 634 N N . LYS A 1 78 ? 6.848 -8.446 0.333 1.00 88.75 78 LYS A N 1
ATOM 635 C CA . LYS A 1 78 ? 6.016 -7.272 0.040 1.00 88.75 78 LYS A CA 1
ATOM 636 C C . LYS A 1 78 ? 6.524 -6.052 0.804 1.00 88.75 78 LYS A C 1
ATOM 638 O O . LYS A 1 78 ? 6.665 -4.975 0.229 1.00 88.75 78 LYS A O 1
ATOM 643 N N . ILE A 1 79 ? 6.834 -6.234 2.089 1.00 91.38 79 ILE A N 1
ATOM 644 C CA . ILE A 1 79 ? 7.372 -5.171 2.945 1.00 91.38 79 ILE A CA 1
ATOM 645 C C . ILE A 1 79 ? 8.732 -4.720 2.425 1.00 91.38 79 ILE A C 1
ATOM 647 O O . ILE A 1 79 ? 8.973 -3.521 2.332 1.00 91.38 79 ILE A O 1
ATOM 651 N N . TYR A 1 80 ? 9.609 -5.658 2.067 1.00 90.38 80 TYR A N 1
ATOM 652 C CA . TYR A 1 80 ? 10.942 -5.341 1.575 1.00 90.38 80 TYR A CA 1
ATOM 653 C C . TYR A 1 80 ? 10.881 -4.509 0.291 1.00 90.38 80 TYR A C 1
ATOM 655 O O . TYR A 1 80 ? 11.506 -3.453 0.215 1.00 90.38 80 TYR A O 1
ATOM 663 N N . LEU A 1 81 ? 10.081 -4.931 -0.692 1.00 89.69 81 LEU A N 1
ATOM 664 C CA . LEU A 1 81 ? 9.921 -4.199 -1.952 1.00 89.69 81 LEU A CA 1
ATOM 665 C C . LEU A 1 81 ? 9.276 -2.825 -1.749 1.00 89.69 81 LEU A C 1
ATOM 667 O O . LEU A 1 81 ? 9.683 -1.854 -2.389 1.00 89.69 81 LEU A O 1
ATOM 671 N N . PHE A 1 82 ? 8.308 -2.722 -0.841 1.00 91.75 82 PHE A N 1
ATOM 672 C CA . PHE A 1 82 ? 7.721 -1.437 -0.484 1.00 91.75 82 PHE A CA 1
ATOM 673 C C . PHE A 1 82 ? 8.741 -0.520 0.193 1.00 91.75 82 PHE A C 1
ATOM 675 O O . PHE A 1 82 ? 8.866 0.637 -0.197 1.00 91.75 82 PHE A O 1
ATOM 682 N N . MET A 1 83 ? 9.522 -1.026 1.150 1.00 92.50 83 MET A N 1
ATOM 683 C CA . MET A 1 83 ? 10.585 -0.257 1.805 1.00 92.50 83 MET A CA 1
ATOM 684 C C . MET A 1 83 ? 11.655 0.183 0.808 1.00 92.50 83 MET A C 1
ATOM 686 O O . MET A 1 83 ? 12.045 1.345 0.835 1.00 92.50 83 MET A O 1
ATOM 690 N N . PHE A 1 84 ? 12.058 -0.694 -0.113 1.00 90.75 84 PHE A N 1
ATOM 691 C CA . PHE A 1 84 ? 12.972 -0.363 -1.206 1.00 90.75 84 PHE A CA 1
ATOM 692 C C . PHE A 1 84 ? 12.429 0.791 -2.060 1.00 90.75 84 PHE A C 1
ATOM 694 O O . PHE A 1 84 ? 13.123 1.776 -2.314 1.00 90.75 84 PHE A O 1
ATOM 701 N N . PHE A 1 85 ? 11.156 0.728 -2.454 1.00 91.31 85 PHE A N 1
ATOM 702 C CA . PHE A 1 85 ? 10.526 1.848 -3.144 1.00 91.31 85 PHE A CA 1
ATOM 703 C C . PHE A 1 85 ? 10.557 3.126 -2.296 1.00 91.31 85 PHE A C 1
ATOM 705 O O . PHE A 1 85 ? 10.951 4.179 -2.796 1.00 91.31 85 PHE A O 1
ATOM 712 N N . GLN A 1 86 ? 10.237 3.047 -1.002 1.00 91.69 86 GLN A N 1
ATOM 713 C CA . GLN A 1 86 ? 10.257 4.224 -0.133 1.00 91.69 86 GLN A CA 1
ATOM 714 C C . GLN A 1 86 ? 11.636 4.835 0.081 1.00 91.69 86 GLN A C 1
ATOM 716 O O . GLN A 1 86 ? 11.712 6.053 0.274 1.00 91.69 86 GLN A O 1
ATOM 721 N N . THR A 1 87 ? 12.705 4.041 0.036 1.00 90.50 87 THR A N 1
ATOM 722 C CA . THR A 1 87 ? 14.075 4.547 0.172 1.00 90.50 87 THR A CA 1
ATOM 723 C C . THR A 1 87 ? 14.574 5.229 -1.097 1.00 90.50 87 THR A C 1
ATOM 725 O O . THR A 1 87 ? 15.292 6.222 -0.994 1.00 90.50 87 THR A O 1
ATOM 728 N N . PHE A 1 88 ? 14.191 4.732 -2.278 1.00 88.56 88 PHE A N 1
ATOM 729 C CA . PHE A 1 88 ? 14.735 5.199 -3.562 1.00 88.56 88 PHE A CA 1
ATOM 730 C C . PHE A 1 88 ? 13.793 6.093 -4.376 1.00 88.56 88 PHE A C 1
ATOM 732 O O . PHE A 1 88 ? 14.217 6.680 -5.374 1.00 88.56 88 PHE A O 1
ATOM 739 N N . ARG A 1 89 ? 12.527 6.244 -3.972 1.00 86.44 89 ARG A N 1
ATOM 740 C CA . ARG A 1 89 ? 11.618 7.199 -4.616 1.00 86.44 89 ARG A CA 1
ATOM 741 C C . ARG A 1 89 ? 12.114 8.639 -4.477 1.00 86.44 89 ARG A C 1
ATOM 743 O O . ARG A 1 89 ? 12.813 9.002 -3.529 1.00 86.44 89 ARG A O 1
ATOM 750 N N . GLN A 1 90 ? 11.650 9.497 -5.381 1.00 84.38 90 GLN A N 1
ATOM 751 C CA . GLN A 1 90 ? 11.896 10.932 -5.281 1.00 84.38 90 GLN A CA 1
ATOM 752 C C . GLN A 1 90 ? 11.334 11.489 -3.966 1.00 84.38 90 GLN A C 1
ATOM 754 O O . GLN A 1 90 ? 10.194 11.216 -3.579 1.00 84.38 90 GLN A O 1
ATOM 759 N N . GLN A 1 91 ? 12.144 12.291 -3.275 1.00 80.12 91 GLN A N 1
ATOM 760 C CA . GLN A 1 91 ? 11.750 12.903 -2.011 1.00 80.12 91 GLN A CA 1
ATOM 761 C C . GLN A 1 91 ? 10.600 13.889 -2.244 1.00 80.12 91 GLN A C 1
ATOM 763 O O . GLN A 1 91 ? 10.728 14.858 -2.997 1.00 80.12 91 GLN A O 1
ATOM 768 N N . LYS A 1 92 ? 9.461 13.654 -1.577 1.00 73.25 92 LYS A N 1
ATOM 769 C CA . LYS A 1 92 ? 8.308 14.562 -1.632 1.00 73.25 92 LYS A CA 1
ATOM 770 C C . LYS A 1 92 ? 8.740 15.936 -1.102 1.00 73.25 92 LYS A C 1
ATOM 772 O O . LYS A 1 92 ? 9.295 16.038 -0.007 1.00 73.25 92 LYS A O 1
ATOM 777 N N . LYS A 1 93 ? 8.474 17.008 -1.860 1.00 75.06 93 LYS A N 1
ATOM 778 C CA . LYS A 1 93 ? 8.763 18.379 -1.409 1.00 75.06 93 LYS A CA 1
ATOM 779 C C . LYS A 1 93 ? 8.053 18.650 -0.078 1.00 75.06 93 LYS A C 1
ATOM 781 O O . LYS A 1 93 ? 6.869 18.345 0.088 1.00 75.06 93 LYS A O 1
ATOM 786 N N . ARG A 1 94 ? 8.783 19.241 0.871 1.00 65.75 94 ARG A N 1
ATOM 787 C CA . ARG A 1 94 ? 8.278 19.569 2.210 1.00 65.75 94 ARG A CA 1
ATOM 788 C C . ARG A 1 94 ? 7.071 20.512 2.082 1.00 65.75 94 ARG A C 1
ATOM 790 O O . ARG A 1 94 ? 7.199 21.596 1.525 1.00 65.75 94 ARG A O 1
ATOM 797 N N . GLY A 1 95 ? 5.904 20.077 2.568 1.00 69.94 95 GLY A N 1
ATOM 798 C CA . GLY A 1 95 ? 4.640 20.832 2.515 1.00 69.94 95 GLY A CA 1
ATOM 799 C C . GLY A 1 95 ? 3.680 20.495 1.358 1.00 69.94 95 GLY A C 1
ATOM 800 O O . GLY A 1 95 ? 2.680 21.191 1.201 1.00 69.94 95 GLY A O 1
ATOM 801 N N . GLY A 1 96 ? 3.951 19.464 0.547 1.00 63.44 96 GLY A N 1
ATOM 802 C CA . GLY A 1 96 ? 3.258 19.242 -0.732 1.00 63.44 96 GLY A CA 1
ATOM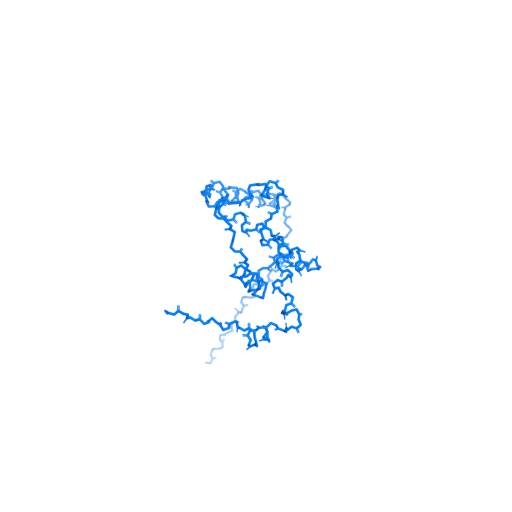 803 C C . GLY A 1 96 ? 2.112 18.213 -0.773 1.00 63.44 96 GLY A C 1
ATOM 804 O O . GLY A 1 96 ? 2.233 17.112 -0.244 1.00 63.44 96 GLY A O 1
ATOM 805 N N . ASN A 1 97 ? 1.075 18.588 -1.544 1.00 60.34 97 ASN A N 1
ATOM 806 C CA . ASN A 1 97 ? -0.042 17.823 -2.137 1.00 60.34 97 ASN A CA 1
ATOM 807 C C . ASN A 1 97 ? -1.294 17.496 -1.301 1.00 60.34 97 ASN A C 1
ATOM 809 O O . ASN A 1 97 ? -1.812 16.381 -1.334 1.00 60.34 97 ASN A O 1
ATOM 813 N N . ARG A 1 98 ? -1.897 18.527 -0.686 1.00 63.38 98 ARG A N 1
ATOM 814 C CA . ARG A 1 98 ? -3.289 18.457 -0.182 1.00 63.38 98 ARG A CA 1
ATOM 815 C C . ARG A 1 98 ? -4.298 18.034 -1.261 1.00 63.38 98 ARG A C 1
ATOM 817 O O . ARG A 1 98 ? -5.262 17.360 -0.940 1.00 63.38 98 ARG A O 1
ATOM 824 N N . GLN A 1 99 ? -4.070 18.404 -2.524 1.00 67.50 99 GLN A N 1
ATOM 825 C CA . GLN A 1 99 ? -4.961 18.068 -3.644 1.00 67.50 99 GLN A CA 1
ATOM 826 C C . GLN A 1 99 ? -4.991 16.561 -3.943 1.00 67.50 99 GLN A C 1
ATOM 828 O O . GLN A 1 99 ? -6.065 16.009 -4.132 1.00 67.50 99 GLN A O 1
ATOM 833 N N . LEU A 1 100 ? -3.839 15.878 -3.913 1.00 67.94 100 LEU A N 1
ATOM 834 C CA . LEU A 1 100 ? -3.794 14.421 -4.104 1.00 67.94 100 LEU A CA 1
ATOM 835 C C . LEU A 1 100 ? -4.427 13.686 -2.922 1.00 67.94 100 LEU A C 1
ATOM 837 O O . LEU A 1 100 ? -5.184 12.747 -3.124 1.00 67.94 100 LEU A O 1
ATOM 841 N N . GLN A 1 101 ? -4.200 14.169 -1.696 1.00 68.94 101 GLN A N 1
ATOM 842 C CA . GLN A 1 101 ? -4.868 13.620 -0.511 1.00 68.94 101 GLN A CA 1
ATOM 843 C C . GLN A 1 101 ? -6.392 13.812 -0.565 1.00 68.94 101 GLN A C 1
ATOM 845 O O . GLN A 1 101 ? -7.124 12.940 -0.116 1.00 68.94 101 GLN A O 1
ATOM 850 N N . GLN A 1 102 ? -6.878 14.921 -1.138 1.00 73.00 102 GLN A N 1
ATOM 851 C CA . GLN A 1 102 ? -8.312 15.138 -1.381 1.00 73.00 102 GLN A CA 1
ATOM 852 C C . GLN A 1 102 ? -8.884 14.183 -2.434 1.00 73.00 102 GLN A C 1
ATOM 854 O O . GLN A 1 102 ? -10.054 13.830 -2.349 1.00 73.00 102 GLN A O 1
ATOM 859 N N . GLN A 1 103 ? -8.071 13.753 -3.399 1.00 80.62 103 GLN A N 1
ATOM 860 C CA . GLN A 1 103 ? -8.435 12.741 -4.397 1.00 80.62 103 GLN A CA 1
ATOM 861 C C . GLN A 1 103 ? -8.190 11.305 -3.901 1.00 80.62 103 GLN A C 1
ATOM 863 O O . GLN A 1 103 ? -8.316 10.366 -4.677 1.00 80.62 103 GLN A O 1
ATOM 868 N N . ASP A 1 104 ? -7.834 11.140 -2.622 1.00 84.31 104 ASP A N 1
ATOM 869 C CA . ASP A 1 104 ? -7.488 9.863 -1.996 1.00 84.31 104 ASP A CA 1
ATOM 870 C C . ASP A 1 104 ? -6.319 9.140 -2.694 1.00 84.31 104 ASP A C 1
ATOM 872 O O . ASP A 1 104 ? -6.234 7.923 -2.658 1.00 84.31 104 ASP A O 1
ATOM 876 N N . ILE A 1 105 ? -5.384 9.870 -3.314 1.00 86.19 105 ILE A N 1
ATOM 877 C CA . ILE A 1 105 ? -4.198 9.312 -3.988 1.00 86.19 105 ILE A CA 1
ATOM 878 C C . ILE A 1 105 ? -2.982 9.433 -3.062 1.00 86.19 105 ILE A C 1
ATOM 880 O O . ILE A 1 105 ? -2.529 10.538 -2.741 1.00 86.19 105 ILE A O 1
ATOM 884 N N . TYR A 1 106 ? -2.427 8.292 -2.648 1.00 88.69 106 TYR A N 1
ATOM 885 C CA . TYR A 1 106 ? -1.290 8.213 -1.721 1.00 88.69 106 TYR A CA 1
ATOM 886 C C . TYR A 1 106 ? -0.068 7.522 -2.332 1.00 88.69 106 TYR A C 1
ATOM 888 O O . TYR A 1 106 ? 1.065 7.902 -2.004 1.00 88.69 106 TYR A O 1
ATOM 896 N N . PHE A 1 107 ? -0.300 6.557 -3.222 1.00 91.06 107 PHE A N 1
ATOM 897 C CA . PHE A 1 107 ? 0.719 5.777 -3.915 1.00 91.06 107 PHE A CA 1
ATOM 898 C C . PHE A 1 107 ? 0.910 6.252 -5.360 1.00 91.06 107 PHE A C 1
ATOM 900 O O . PHE A 1 107 ? -0.052 6.534 -6.070 1.00 91.06 107 PHE A O 1
ATOM 907 N N . ASP A 1 108 ? 2.169 6.336 -5.785 1.00 91.12 108 ASP A N 1
ATOM 908 C CA . ASP A 1 108 ? 2.558 6.726 -7.140 1.00 91.12 108 ASP A CA 1
ATOM 909 C C . ASP A 1 108 ? 2.975 5.473 -7.920 1.00 91.12 108 ASP A C 1
ATOM 911 O O . ASP A 1 108 ? 4.121 5.018 -7.843 1.00 91.12 108 ASP A O 1
ATOM 915 N N . ALA A 1 109 ? 2.000 4.889 -8.616 1.00 90.38 109 ALA A N 1
ATOM 916 C CA . ALA A 1 109 ? 2.169 3.663 -9.388 1.00 90.38 109 ALA A CA 1
ATOM 917 C C . ALA A 1 109 ? 3.179 3.826 -10.532 1.00 90.38 109 ALA A C 1
ATOM 919 O O . ALA A 1 109 ? 4.004 2.946 -10.762 1.00 90.38 109 ALA A O 1
ATOM 920 N N . GLU A 1 110 ? 3.173 4.977 -11.207 1.00 90.50 110 GLU A N 1
ATOM 921 C CA . GLU A 1 110 ? 4.088 5.247 -12.314 1.00 90.50 110 GLU A CA 1
ATOM 922 C C . GLU A 1 110 ? 5.534 5.368 -11.819 1.00 90.50 110 GLU A C 1
ATOM 924 O O . GLU A 1 110 ? 6.456 4.794 -12.410 1.00 90.50 110 GLU A O 1
ATOM 929 N N . ALA A 1 111 ? 5.753 6.072 -10.704 1.00 89.81 111 ALA A N 1
ATOM 930 C CA . ALA A 1 111 ? 7.073 6.144 -10.085 1.00 89.81 111 ALA A CA 1
ATOM 931 C C . ALA A 1 111 ? 7.561 4.763 -9.629 1.00 89.81 111 ALA A C 1
ATOM 933 O O . ALA A 1 111 ? 8.747 4.454 -9.780 1.00 89.81 111 ALA A O 1
ATOM 934 N N . TYR A 1 112 ? 6.664 3.929 -9.095 1.00 91.56 112 TYR A N 1
ATOM 935 C CA . TYR A 1 112 ? 6.993 2.560 -8.712 1.00 91.56 112 TYR A CA 1
ATOM 936 C C . TYR A 1 112 ? 7.415 1.719 -9.917 1.00 91.56 112 TYR A C 1
ATOM 938 O O . TYR A 1 112 ? 8.487 1.113 -9.887 1.00 91.56 112 TYR A O 1
ATOM 946 N N . ASP A 1 113 ? 6.626 1.724 -10.991 1.00 90.69 113 ASP A N 1
ATOM 947 C CA . ASP A 1 113 ? 6.910 0.939 -12.193 1.00 90.69 113 ASP A CA 1
ATOM 948 C C . ASP A 1 113 ? 8.227 1.367 -12.841 1.00 90.69 113 ASP A C 1
ATOM 950 O O . ASP A 1 113 ? 9.026 0.522 -13.244 1.00 90.69 113 ASP A O 1
ATOM 954 N N . ASN A 1 114 ? 8.505 2.671 -12.890 1.00 90.19 114 ASN A N 1
ATOM 955 C CA . ASN A 1 114 ? 9.769 3.187 -13.412 1.00 90.19 114 ASN A CA 1
ATOM 956 C C . ASN A 1 114 ? 10.970 2.790 -12.539 1.00 90.19 114 ASN A C 1
ATOM 958 O O . ASN A 1 114 ? 12.007 2.409 -13.085 1.00 90.19 114 ASN A O 1
ATOM 962 N N . LEU A 1 115 ? 10.835 2.837 -11.207 1.00 89.75 115 LEU A N 1
ATOM 963 C CA . LEU A 1 115 ? 11.898 2.421 -10.286 1.00 89.75 115 LEU A CA 1
ATOM 964 C C . LEU A 1 115 ? 12.145 0.909 -10.346 1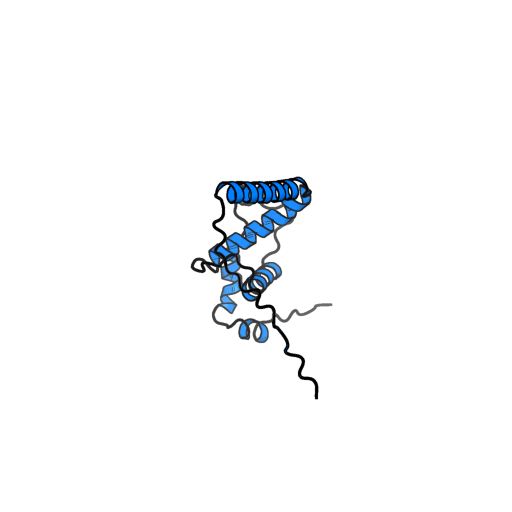.00 89.75 115 LEU A C 1
ATOM 966 O O . LEU A 1 115 ? 13.289 0.468 -10.266 1.00 89.75 115 LEU A O 1
ATOM 970 N N . MET A 1 116 ? 11.082 0.116 -10.480 1.00 87.25 116 MET A N 1
ATOM 971 C CA . MET A 1 116 ? 11.154 -1.344 -10.461 1.00 87.25 116 MET A CA 1
ATOM 972 C C . MET A 1 116 ? 11.437 -1.964 -11.831 1.00 87.25 116 MET A C 1
ATOM 974 O O . MET A 1 116 ? 11.848 -3.124 -11.884 1.00 87.25 116 MET A O 1
ATOM 978 N N . ARG A 1 117 ? 11.280 -1.221 -12.936 1.00 86.19 117 ARG A N 1
ATOM 979 C CA . ARG A 1 117 ? 11.546 -1.696 -14.307 1.00 86.19 117 ARG A CA 1
ATOM 980 C C . ARG A 1 117 ? 12.915 -2.383 -14.468 1.00 86.19 117 ARG A C 1
ATOM 982 O O . ARG A 1 117 ? 12.928 -3.464 -15.055 1.00 86.19 117 ARG A O 1
ATOM 989 N N . PRO A 1 118 ? 14.039 -1.864 -13.929 1.00 84.69 118 PRO A N 1
ATOM 990 C CA . PRO A 1 118 ? 15.341 -2.540 -14.007 1.00 84.69 118 PRO A CA 1
ATOM 991 C C . PRO A 1 118 ? 15.385 -3.886 -13.269 1.00 84.69 118 PRO A C 1
ATOM 993 O O . PRO A 1 118 ? 16.190 -4.753 -13.589 1.00 84.69 118 PRO A O 1
ATOM 996 N N . PHE A 1 119 ? 14.500 -4.079 -12.291 1.00 77.06 119 PHE A N 1
ATOM 997 C CA . PHE A 1 119 ? 14.470 -5.244 -11.412 1.00 77.06 119 PHE A CA 1
ATOM 998 C C . PHE A 1 119 ? 13.411 -6.280 -11.824 1.00 77.06 119 PHE A C 1
ATOM 1000 O O . PHE A 1 119 ? 13.364 -7.373 -11.254 1.00 77.06 119 PHE A O 1
ATOM 1007 N N . ALA A 1 120 ? 12.568 -5.975 -12.816 1.00 67.31 120 ALA A N 1
ATOM 1008 C CA . ALA A 1 120 ? 11.398 -6.771 -13.196 1.00 67.31 120 ALA A CA 1
ATOM 1009 C C . ALA A 1 120 ? 11.717 -8.231 -13.589 1.00 67.31 120 ALA A C 1
ATOM 1011 O O . ALA A 1 120 ? 10.865 -9.095 -13.408 1.00 67.31 120 ALA A O 1
ATOM 1012 N N . GLY A 1 121 ? 12.940 -8.525 -14.051 1.00 59.22 121 GLY A N 1
ATOM 1013 C CA . GLY A 1 121 ? 13.379 -9.873 -14.449 1.00 59.22 121 GLY A CA 1
ATOM 1014 C C . GLY A 1 121 ? 14.188 -10.659 -13.408 1.00 59.22 121 GLY A C 1
ATOM 1015 O O . GLY A 1 121 ? 14.546 -11.803 -13.665 1.00 59.22 121 GLY A O 1
ATOM 1016 N N . LEU A 1 122 ? 14.501 -10.071 -12.251 1.00 55.47 122 LEU A N 1
ATOM 1017 C CA . LEU A 1 122 ? 15.352 -10.700 -11.237 1.00 55.47 122 LEU A CA 1
ATOM 1018 C C . LEU A 1 122 ? 14.493 -11.323 -10.130 1.00 55.47 122 LEU A C 1
ATOM 1020 O O . LEU A 1 122 ? 13.565 -10.682 -9.626 1.00 55.47 122 LEU A O 1
ATOM 1024 N N . SER A 1 123 ? 14.830 -12.547 -9.712 1.00 54.06 123 SER A N 1
ATOM 1025 C CA . SER A 1 123 ? 14.309 -13.125 -8.465 1.00 54.06 123 SER A CA 1
ATOM 1026 C C . SER A 1 123 ? 14.708 -12.250 -7.267 1.00 54.06 123 SER A C 1
ATOM 1028 O O . SER A 1 123 ? 15.710 -11.536 -7.335 1.00 54.06 123 SER A O 1
ATOM 1030 N N . LEU A 1 124 ? 13.955 -12.291 -6.156 1.00 54.50 124 LEU A N 1
ATOM 1031 C CA . LEU A 1 124 ? 14.236 -11.470 -4.964 1.00 54.50 124 LEU A CA 1
ATOM 1032 C C . LEU A 1 124 ? 15.706 -11.595 -4.509 1.00 54.50 124 LEU A C 1
ATOM 1034 O O . LEU A 1 124 ? 16.305 -10.600 -4.127 1.00 54.50 124 LEU A O 1
ATOM 1038 N N . GLY A 1 125 ? 16.313 -12.783 -4.641 1.00 48.53 125 GLY A N 1
ATOM 1039 C CA . GLY A 1 125 ? 17.733 -13.018 -4.353 1.00 48.53 125 GLY A CA 1
ATOM 1040 C C . GLY A 1 125 ? 18.709 -12.410 -5.371 1.00 48.53 125 GLY A C 1
ATOM 1041 O O . GLY A 1 125 ? 19.751 -11.897 -4.977 1.00 48.53 125 GLY A O 1
ATOM 1042 N N . GLN A 1 126 ? 18.372 -12.392 -6.665 1.00 50.22 126 GLN A N 1
ATOM 1043 C CA . GLN A 1 126 ? 19.207 -11.765 -7.703 1.00 50.22 126 GLN A CA 1
ATOM 1044 C C . GLN A 1 126 ? 19.092 -10.229 -7.714 1.00 50.22 126 GLN A C 1
ATOM 1046 O O . GLN A 1 126 ? 20.053 -9.544 -8.057 1.00 50.22 126 GLN A O 1
ATOM 1051 N N . ARG A 1 127 ? 17.961 -9.663 -7.259 1.00 52.56 127 ARG A N 1
ATOM 1052 C CA . ARG A 1 127 ? 17.783 -8.204 -7.091 1.00 52.56 127 ARG A CA 1
ATOM 1053 C C . ARG A 1 127 ? 18.767 -7.587 -6.091 1.00 52.56 127 ARG A C 1
ATOM 1055 O O . ARG A 1 127 ? 19.108 -6.418 -6.237 1.00 52.56 127 ARG A O 1
ATOM 1062 N N . LEU A 1 128 ? 19.214 -8.357 -5.097 1.00 51.94 128 LEU A N 1
ATOM 1063 C CA . LEU A 1 128 ? 20.040 -7.870 -3.985 1.00 51.94 128 LEU A CA 1
ATOM 1064 C C . LEU A 1 128 ? 21.547 -7.903 -4.262 1.00 51.94 128 LEU A C 1
ATOM 1066 O O . LEU A 1 128 ? 22.283 -7.142 -3.643 1.00 51.94 128 LEU A O 1
ATOM 1070 N N . LEU A 1 129 ? 22.010 -8.777 -5.161 1.00 48.50 129 LEU A N 1
ATOM 1071 C CA . LEU A 1 129 ? 23.440 -9.049 -5.359 1.00 48.50 129 LEU A CA 1
ATOM 1072 C C . LEU A 1 129 ? 24.048 -8.354 -6.585 1.00 48.50 129 LEU A C 1
ATOM 1074 O O . LEU A 1 129 ? 25.232 -8.040 -6.552 1.00 48.50 129 LEU A O 1
ATOM 1078 N N . GLU A 1 130 ? 23.271 -8.076 -7.638 1.00 48.47 130 GLU A N 1
ATOM 1079 C CA . GLU A 1 130 ? 23.832 -7.566 -8.906 1.00 48.47 130 GLU A CA 1
ATOM 1080 C C . GLU A 1 130 ? 23.632 -6.061 -9.147 1.00 48.47 130 GLU A C 1
ATOM 1082 O O . GLU A 1 130 ? 24.316 -5.498 -9.993 1.00 48.47 130 GLU A O 1
ATOM 1087 N N . ASN A 1 131 ? 22.739 -5.383 -8.413 1.00 51.16 131 ASN A N 1
ATOM 1088 C CA . ASN A 1 131 ? 22.345 -3.995 -8.717 1.00 51.16 131 ASN A CA 1
ATOM 1089 C C . ASN A 1 131 ? 22.348 -3.048 -7.505 1.00 51.16 131 ASN A C 1
ATOM 1091 O O . ASN A 1 131 ? 21.651 -2.031 -7.513 1.00 51.16 131 ASN A O 1
ATOM 1095 N N . ALA A 1 132 ? 23.113 -3.354 -6.454 1.00 49.69 132 ALA A N 1
ATOM 1096 C CA . ALA A 1 132 ? 23.334 -2.382 -5.388 1.00 49.69 132 ALA A CA 1
ATOM 1097 C C . ALA A 1 132 ? 24.022 -1.142 -5.998 1.00 49.69 132 ALA A C 1
ATOM 1099 O O . ALA A 1 132 ? 25.115 -1.282 -6.552 1.00 49.69 132 ALA A O 1
ATOM 1100 N N . PRO A 1 133 ? 23.415 0.060 -5.949 1.00 51.97 133 PRO A N 1
ATOM 1101 C CA . PRO A 1 133 ? 24.083 1.252 -6.443 1.00 51.97 133 PRO A CA 1
ATOM 1102 C C . PRO A 1 133 ? 25.358 1.448 -5.624 1.00 51.97 133 PRO A C 1
ATOM 1104 O O . PRO A 1 133 ? 25.303 1.507 -4.393 1.00 51.97 133 PRO A O 1
ATOM 1107 N N . HIS A 1 134 ? 26.505 1.538 -6.300 1.00 47.88 134 HIS A N 1
ATOM 1108 C CA . HIS A 1 134 ? 27.728 2.045 -5.693 1.00 47.88 134 HIS A CA 1
ATOM 1109 C C . HIS A 1 134 ? 27.432 3.462 -5.200 1.00 47.88 134 HIS A C 1
ATOM 1111 O O . HIS A 1 134 ? 27.403 4.420 -5.969 1.00 47.88 134 HIS A O 1
ATOM 1117 N N . VAL A 1 135 ? 27.144 3.584 -3.906 1.00 50.34 135 VAL A N 1
ATOM 1118 C CA . VAL A 1 135 ? 27.132 4.868 -3.222 1.00 50.34 135 VAL A CA 1
ATOM 1119 C C . VAL A 1 135 ? 28.594 5.277 -3.133 1.00 50.34 135 VAL A C 1
ATOM 1121 O O . VAL A 1 135 ? 29.300 4.878 -2.208 1.00 50.34 135 VAL A O 1
ATOM 1124 N N . GLU A 1 136 ? 29.078 6.017 -4.130 1.00 40.94 136 GLU A N 1
ATOM 1125 C CA . GLU A 1 136 ? 30.319 6.763 -3.968 1.00 40.94 136 GLU A CA 1
ATOM 1126 C C . GLU A 1 136 ? 30.076 7.805 -2.877 1.00 40.94 136 GLU A C 1
ATOM 1128 O O . GLU A 1 136 ? 29.444 8.845 -3.076 1.00 40.94 136 GLU A O 1
ATOM 1133 N N . ALA A 1 137 ? 30.520 7.457 -1.673 1.00 44.81 137 ALA A N 1
ATOM 1134 C CA . ALA A 1 137 ? 30.643 8.374 -0.564 1.00 44.81 137 ALA A CA 1
ATOM 1135 C C . ALA A 1 137 ? 31.738 9.384 -0.922 1.00 44.81 137 ALA A C 1
ATOM 1137 O O . ALA A 1 137 ? 32.919 9.148 -0.678 1.00 44.81 137 ALA A O 1
ATOM 1138 N N . ASN A 1 138 ? 31.341 10.507 -1.517 1.00 41.88 138 ASN A N 1
ATOM 1139 C CA . ASN A 1 138 ? 32.171 11.702 -1.495 1.00 41.88 138 ASN A CA 1
ATOM 1140 C C . ASN A 1 138 ? 32.124 12.267 -0.070 1.00 41.88 138 ASN A C 1
ATOM 1142 O O . ASN A 1 138 ? 31.143 12.904 0.323 1.00 41.88 138 ASN A O 1
ATOM 1146 N N . LEU A 1 139 ? 33.161 11.920 0.698 1.00 40.66 139 LEU A N 1
ATOM 1147 C CA . LEU A 1 139 ? 33.585 12.601 1.922 1.00 40.66 139 LEU A CA 1
ATOM 1148 C C . LEU A 1 139 ? 34.121 14.000 1.597 1.00 40.66 139 LEU A C 1
ATOM 1150 O O . LEU A 1 139 ? 34.821 14.133 0.567 1.00 40.66 139 LEU A O 1
#

Foldseek 3Di:
DDDDDDDDPPPPDPDPPPPDVVNVVVVVVVVVVVVVVVVVPDDPVNCVVVVLVLLQLVVLLCLPPVPDPCSVDDDPLSVVLVVVLVVPFDDDPPPDDPPCVVVSHRYDSVSSCVVCVVVPPPDPVRSPPPDDPPPPPPD

Organism: NCBI:txid303405

Radius of gyration: 25.18 Å; chains: 1; bounding box: 61×75×56 Å

pLDDT: mean 74.45, std 17.29, range [37.22, 95.19]